Protein AF-A0A2E0AF83-F1 (afdb_monomer_lite)

Secondary structure (DSSP, 8-state):
-PPPP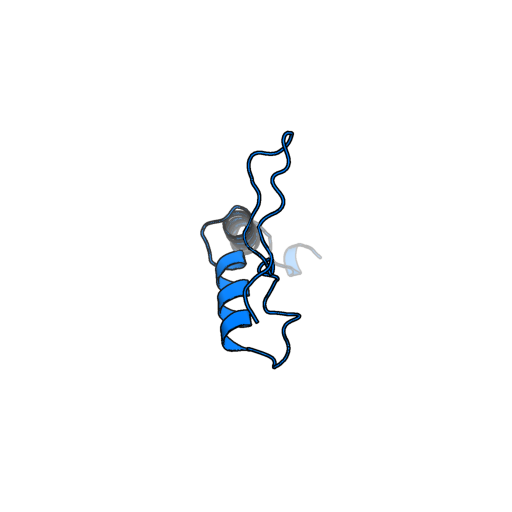PP--TT-S--PPSSP---GGG-SS--HHHHHHHHHHHHSSSSHHHHHHHHHHHHHHHTSPPHHHH-

Foldseek 3Di:
DDDDDQDDDPVDPDDDDPPDDDQLPPDPPRDVVSNVVVVCCVQVPPDPNVVVVVVVVVCVPPVDDDPVVVD

Structure (mmCIF, N/CA/C/O backbone):
data_AF-A0A2E0AF83-F1
#
_entry.id   AF-A0A2E0AF83-F1
#
loop_
_atom_site.group_PDB
_atom_site.id
_atom_site.type_symbol
_atom_site.label_atom_id
_atom_site.label_alt_id
_atom_site.label_comp_id
_atom_site.label_asym_id
_atom_site.label_entity_id
_atom_site.label_seq_id
_atom_site.pdbx_PDB_ins_code
_atom_site.Cartn_x
_atom_site.Cartn_y
_atom_site.Cartn_z
_atom_site.occupancy
_atom_site.B_iso_or_equiv
_atom_site.auth_seq_id
_atom_site.auth_comp_id
_atom_site.auth_asym_id
_atom_site.auth_atom_id
_atom_site.pdbx_PDB_model_num
ATOM 1 N N . MET A 1 1 ? 21.385 -7.900 -31.737 1.00 48.78 1 MET A N 1
ATOM 2 C CA . MET A 1 1 ? 20.684 -6.700 -32.239 1.00 48.78 1 MET A CA 1
ATOM 3 C C . MET A 1 1 ? 21.079 -5.550 -31.332 1.00 48.78 1 MET A C 1
ATOM 5 O O . MET A 1 1 ? 20.819 -5.642 -30.141 1.00 48.78 1 MET A O 1
ATOM 9 N N . ALA A 1 2 ? 21.829 -4.569 -31.836 1.00 50.94 2 ALA A N 1
ATOM 10 C CA . ALA A 1 2 ? 22.224 -3.414 -31.030 1.00 50.94 2 ALA A CA 1
ATOM 11 C C . ALA A 1 2 ? 20.975 -2.587 -30.663 1.00 50.94 2 ALA A C 1
ATOM 13 O O . ALA A 1 2 ? 20.053 -2.524 -31.483 1.00 50.94 2 ALA A O 1
ATOM 14 N N . PRO A 1 3 ? 20.903 -1.991 -29.460 1.00 65.75 3 PRO A N 1
ATOM 15 C CA . PRO A 1 3 ? 19.786 -1.124 -29.104 1.00 65.75 3 PRO A CA 1
ATOM 16 C C . PRO A 1 3 ? 19.732 0.090 -30.052 1.00 65.75 3 PRO A C 1
ATOM 18 O O . PRO A 1 3 ? 20.786 0.585 -30.464 1.00 65.75 3 PRO A O 1
ATOM 21 N N . PRO A 1 4 ? 18.531 0.567 -30.430 1.00 66.44 4 PRO A N 1
ATOM 22 C CA . PRO A 1 4 ? 18.391 1.733 -31.295 1.00 66.44 4 PRO A CA 1
ATOM 23 C C . PRO A 1 4 ? 18.967 2.982 -30.617 1.00 66.44 4 PRO A C 1
ATOM 25 O O . PRO A 1 4 ? 18.838 3.165 -29.406 1.00 66.44 4 PRO A O 1
ATOM 28 N N . ALA A 1 5 ? 19.607 3.847 -31.406 1.00 69.31 5 ALA A N 1
ATOM 29 C CA . ALA A 1 5 ? 20.152 5.111 -30.923 1.00 69.31 5 ALA A CA 1
ATOM 30 C C . A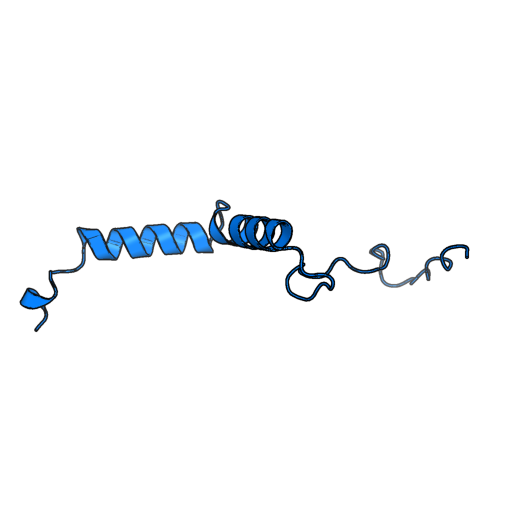LA A 1 5 ? 19.043 5.991 -30.315 1.00 69.31 5 ALA A C 1
ATOM 32 O O . ALA A 1 5 ? 17.944 6.094 -30.863 1.00 69.31 5 ALA A O 1
ATOM 33 N N . LYS A 1 6 ? 19.337 6.624 -29.174 1.00 65.94 6 LYS A N 1
ATOM 34 C CA . LYS A 1 6 ? 18.384 7.448 -28.419 1.00 65.94 6 LYS A CA 1
ATOM 35 C C . LYS A 1 6 ? 17.976 8.676 -29.253 1.00 65.94 6 LYS A C 1
ATOM 37 O O . LYS A 1 6 ? 18.865 9.439 -29.640 1.00 65.94 6 LYS A O 1
ATOM 42 N N . PRO A 1 7 ? 16.681 8.901 -29.542 1.00 67.88 7 PRO A N 1
ATOM 43 C CA . PRO A 1 7 ? 16.255 10.107 -30.240 1.00 67.88 7 PRO A CA 1
ATOM 44 C C . PRO A 1 7 ? 16.544 11.320 -29.351 1.00 67.88 7 PRO A C 1
ATOM 46 O O . PRO A 1 7 ? 16.070 11.399 -28.221 1.00 67.88 7 PRO A O 1
ATOM 49 N N . LYS A 1 8 ? 17.368 12.246 -29.847 1.00 66.50 8 LYS A N 1
ATOM 50 C CA . LYS A 1 8 ? 17.715 13.488 -29.152 1.00 66.50 8 LYS A CA 1
ATOM 51 C C . LYS A 1 8 ? 16.667 14.548 -29.489 1.00 66.50 8 LYS A C 1
ATOM 53 O O . LYS A 1 8 ? 16.734 15.199 -30.525 1.00 66.50 8 LYS A O 1
ATOM 58 N N . ASN A 1 9 ? 15.678 14.683 -28.621 1.00 67.19 9 ASN A N 1
ATOM 59 C CA . ASN A 1 9 ? 14.647 15.712 -28.651 1.00 67.19 9 ASN A CA 1
ATOM 60 C C . ASN A 1 9 ? 15.195 17.023 -28.055 1.00 67.19 9 ASN A C 1
ATOM 62 O O . ASN A 1 9 ? 15.572 17.067 -26.891 1.00 67.19 9 ASN A O 1
ATOM 66 N N . SER A 1 10 ? 15.238 18.091 -28.862 1.00 69.69 10 SER A N 1
ATOM 67 C CA . SER A 1 10 ? 15.746 19.420 -28.460 1.00 69.69 10 SER A CA 1
ATOM 68 C C . SER A 1 10 ? 14.903 20.091 -27.366 1.00 69.69 10 SER A C 1
ATOM 70 O O . SER A 1 10 ? 15.421 20.883 -26.590 1.00 69.69 10 SER A O 1
ATOM 72 N N . GLU A 1 11 ? 13.615 19.755 -27.295 1.00 77.81 11 GLU A N 1
ATOM 73 C CA . GLU A 1 11 ? 12.641 20.405 -26.407 1.00 77.81 11 GLU A CA 1
ATOM 74 C C . GLU A 1 11 ? 12.542 19.758 -25.018 1.00 77.81 11 GLU A C 1
ATOM 76 O O . GLU A 1 11 ? 11.984 20.343 -24.093 1.00 77.81 11 GLU A O 1
ATOM 81 N N . TRP A 1 12 ? 13.041 18.529 -24.847 1.00 76.12 12 TRP A N 1
ATOM 82 C CA . TRP A 1 12 ? 12.781 17.747 -23.641 1.00 76.12 12 TRP A CA 1
ATOM 83 C C . TRP A 1 12 ? 14.033 17.025 -23.151 1.00 76.12 12 TRP A C 1
ATOM 85 O O . TRP A 1 12 ? 14.475 16.036 -23.730 1.00 76.12 12 TRP A O 1
ATOM 95 N N . ASN A 1 13 ? 14.582 17.502 -22.034 1.00 79.69 13 ASN A N 1
ATOM 96 C CA . ASN A 1 13 ? 15.837 16.997 -21.471 1.00 79.69 13 ASN A CA 1
ATOM 97 C C . ASN A 1 13 ? 15.730 15.576 -20.887 1.00 79.69 13 ASN A C 1
ATOM 99 O O . ASN A 1 13 ? 16.750 14.910 -20.707 1.00 79.69 13 ASN A O 1
ATOM 103 N N . HIS A 1 14 ? 14.521 15.097 -20.570 1.00 80.44 14 HIS A N 1
ATOM 104 C CA . HIS A 1 14 ? 14.326 13.795 -19.933 1.00 80.44 14 HIS A CA 1
ATOM 105 C C . HIS A 1 14 ? 13.829 12.734 -20.920 1.00 80.44 14 HIS A C 1
ATOM 107 O O . HIS A 1 14 ? 12.630 12.538 -21.101 1.00 80.44 14 HIS A O 1
ATOM 113 N N . ALA A 1 15 ? 14.757 12.003 -21.528 1.00 80.06 15 ALA A N 1
ATOM 114 C CA . ALA A 1 15 ? 14.444 10.803 -22.295 1.00 80.06 15 ALA A CA 1
ATOM 115 C C . ALA A 1 15 ? 14.749 9.566 -21.426 1.00 80.06 15 ALA A C 1
ATOM 117 O O . ALA A 1 15 ? 15.928 9.239 -21.260 1.00 80.06 15 ALA A O 1
ATOM 118 N N . PRO A 1 16 ? 13.745 8.897 -20.828 1.00 79.31 16 PRO A N 1
ATOM 119 C CA . PRO A 1 16 ? 13.978 7.672 -20.071 1.00 79.31 16 PRO A CA 1
ATOM 120 C C . PRO A 1 16 ? 14.432 6.546 -21.004 1.00 79.31 16 PRO A C 1
ATOM 122 O O . PRO A 1 16 ? 14.177 6.571 -22.211 1.00 79.31 16 PRO A O 1
ATOM 125 N N . ASP A 1 17 ? 15.118 5.557 -20.442 1.00 82.88 17 ASP A N 1
ATOM 126 C CA . ASP A 1 17 ? 15.528 4.385 -21.207 1.00 82.88 17 ASP A CA 1
ATOM 127 C C . ASP A 1 17 ? 14.327 3.456 -21.443 1.00 82.88 17 ASP A C 1
ATOM 129 O O . ASP A 1 17 ? 13.432 3.331 -20.604 1.00 82.88 17 ASP A O 1
ATOM 133 N N . LEU A 1 18 ? 14.289 2.840 -22.627 1.00 82.81 18 LEU A N 1
ATOM 134 C CA . LEU A 1 18 ? 13.212 1.948 -23.053 1.00 82.81 18 LEU A CA 1
ATOM 135 C C . LEU A 1 18 ? 13.616 0.476 -22.854 1.00 82.81 18 LEU A C 1
ATOM 137 O O . LEU A 1 18 ? 14.785 0.140 -23.055 1.00 82.81 18 LEU A O 1
ATOM 141 N N . PRO A 1 19 ? 12.662 -0.423 -22.544 1.00 83.06 19 PRO A N 1
ATOM 142 C CA . PRO A 1 19 ? 11.225 -0.175 -22.392 1.00 83.06 19 PRO A CA 1
ATOM 143 C C . PRO A 1 19 ? 10.876 0.514 -21.065 1.00 83.06 19 PRO A C 1
ATOM 145 O O . PRO A 1 19 ? 11.505 0.265 -20.040 1.00 83.06 19 PRO A O 1
ATOM 148 N N . ILE A 1 20 ? 9.834 1.353 -21.079 1.00 80.75 20 ILE A N 1
ATOM 149 C CA . ILE A 1 20 ? 9.316 1.981 -19.857 1.00 80.75 20 ILE A CA 1
ATOM 150 C C . ILE A 1 20 ? 8.854 0.872 -18.910 1.00 80.75 20 ILE A C 1
ATOM 152 O O . ILE A 1 20 ? 8.055 0.014 -19.289 1.00 80.75 20 ILE A O 1
ATOM 156 N N . SER A 1 21 ? 9.358 0.891 -17.676 1.00 78.19 21 SER A N 1
ATOM 157 C CA . SER A 1 21 ? 8.929 -0.055 -16.650 1.00 78.19 21 SER A CA 1
ATOM 158 C C . SER A 1 21 ? 7.451 0.172 -16.331 1.00 78.19 21 SER A C 1
ATOM 160 O O . SER A 1 21 ? 7.067 1.230 -15.833 1.00 78.19 21 SER A O 1
ATOM 162 N N . VAL A 1 22 ? 6.618 -0.817 -16.643 1.00 81.06 22 VAL A N 1
ATOM 163 C CA . VAL A 1 22 ? 5.181 -0.813 -16.345 1.00 81.06 22 VAL A CA 1
ATOM 164 C C . VAL A 1 22 ? 4.887 -1.609 -15.075 1.00 81.06 22 VAL A C 1
ATOM 166 O O . VAL A 1 22 ? 5.711 -2.404 -14.614 1.00 81.06 22 VAL A O 1
ATOM 169 N N . SER A 1 23 ? 3.692 -1.413 -14.507 1.00 81.06 23 SER A N 1
ATOM 170 C CA . SER A 1 23 ? 3.224 -2.198 -13.360 1.00 81.06 23 SER A CA 1
ATOM 171 C C . SER A 1 23 ? 3.390 -3.703 -13.619 1.00 81.06 23 SER A C 1
ATOM 173 O O . SER A 1 23 ? 3.033 -4.190 -14.698 1.00 81.06 23 SER A O 1
ATOM 175 N N . PRO A 1 24 ? 3.889 -4.477 -12.635 1.00 83.44 24 PRO A N 1
ATOM 176 C CA . PRO A 1 24 ? 4.085 -5.909 -12.805 1.00 83.44 24 PRO A CA 1
ATOM 177 C C . PRO A 1 24 ? 2.759 -6.664 -12.976 1.00 83.44 24 PRO A C 1
ATOM 179 O O . PRO A 1 24 ? 2.788 -7.799 -13.452 1.00 83.44 24 PRO A O 1
ATOM 182 N N . ILE A 1 25 ? 1.618 -6.049 -12.636 1.00 82.00 25 ILE A N 1
ATOM 183 C CA . ILE A 1 25 ? 0.273 -6.643 -12.730 1.00 82.00 25 ILE A CA 1
ATOM 184 C C . ILE A 1 25 ? -0.052 -7.091 -14.159 1.00 82.00 25 ILE A C 1
ATOM 186 O O . ILE A 1 25 ? -0.643 -8.144 -14.355 1.00 82.00 25 ILE A O 1
ATOM 190 N N . LEU A 1 26 ? 0.386 -6.332 -15.164 1.00 82.19 26 LEU A N 1
ATOM 191 C CA . LEU A 1 26 ? 0.124 -6.639 -16.573 1.00 82.19 26 LEU A CA 1
ATOM 192 C C . LEU A 1 26 ? 1.269 -7.421 -17.239 1.00 82.19 26 LEU A C 1
ATOM 194 O O . LEU A 1 26 ? 1.263 -7.606 -18.453 1.00 82.19 26 LEU A O 1
ATOM 198 N N . SER A 1 27 ? 2.274 -7.860 -16.470 1.00 83.31 27 SER A N 1
ATOM 199 C CA . SER A 1 27 ? 3.405 -8.609 -17.028 1.00 83.31 27 SER A CA 1
ATOM 200 C C . SER A 1 27 ? 3.084 -10.095 -17.195 1.00 83.31 27 SER A C 1
ATOM 202 O O . SER A 1 27 ? 2.555 -10.733 -16.285 1.00 83.31 27 SER A O 1
ATOM 204 N N . TRP A 1 28 ? 3.450 -10.636 -18.358 1.00 82.31 28 TRP A N 1
ATOM 205 C CA . TRP A 1 28 ? 3.465 -12.068 -18.635 1.00 82.31 28 TRP A CA 1
ATOM 206 C C . TRP A 1 28 ? 4.917 -12.547 -18.782 1.00 82.31 28 TRP A C 1
ATOM 208 O O . TRP A 1 28 ? 5.680 -11.898 -19.503 1.00 82.31 28 TRP A O 1
ATOM 218 N N . PRO A 1 29 ? 5.325 -13.665 -18.158 1.00 88.12 29 PRO A N 1
ATOM 219 C CA . PRO A 1 29 ? 4.560 -14.515 -17.240 1.00 88.12 29 PRO A CA 1
ATOM 220 C C . PRO A 1 29 ? 4.180 -13.792 -15.938 1.00 88.12 29 PRO A C 1
ATOM 222 O O . PRO A 1 29 ? 4.866 -12.840 -15.553 1.00 88.12 29 PRO A O 1
ATOM 225 N N . PRO A 1 30 ? 3.113 -14.222 -15.242 1.00 87.56 30 PRO A N 1
ATOM 226 C CA . PRO A 1 30 ? 2.718 -13.610 -13.981 1.00 87.56 30 PRO A CA 1
ATOM 227 C C . PRO A 1 30 ? 3.845 -13.731 -12.949 1.00 87.56 30 PRO A C 1
ATOM 229 O O . PRO A 1 30 ? 4.489 -14.773 -12.816 1.00 87.56 30 PRO A O 1
ATOM 232 N N . ARG A 1 31 ? 4.075 -12.654 -12.191 1.00 89.31 31 ARG A N 1
ATOM 233 C CA . ARG A 1 31 ? 5.122 -12.572 -11.158 1.00 89.31 31 ARG A CA 1
ATOM 234 C C . ARG A 1 31 ? 4.509 -12.213 -9.799 1.00 89.31 31 ARG A C 1
ATOM 236 O O . ARG A 1 31 ? 4.621 -11.0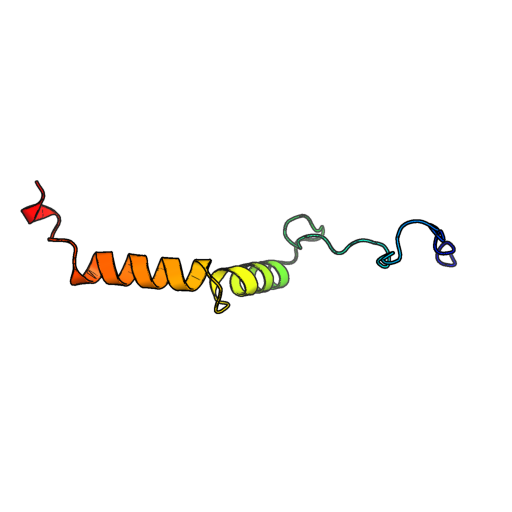59 -9.381 1.00 89.31 31 ARG A O 1
ATOM 243 N N . PRO A 1 32 ? 3.897 -13.173 -9.077 1.00 88.94 32 PRO A N 1
ATOM 244 C CA . PRO A 1 32 ? 3.134 -12.897 -7.855 1.00 88.94 32 PRO A CA 1
ATOM 245 C C . PRO A 1 32 ? 3.932 -12.156 -6.777 1.00 88.94 32 PRO A C 1
ATOM 247 O O . PRO A 1 32 ? 3.441 -11.205 -6.177 1.00 88.94 32 PRO A O 1
ATOM 250 N N . LEU A 1 33 ? 5.203 -12.522 -6.580 1.00 91.62 33 LEU A N 1
ATOM 251 C CA . LEU A 1 33 ? 6.076 -11.843 -5.614 1.00 91.62 33 LEU A CA 1
ATOM 252 C C . LEU A 1 33 ? 6.302 -10.367 -5.971 1.00 91.62 33 LEU A C 1
ATOM 254 O O . LEU A 1 33 ? 6.329 -9.510 -5.089 1.00 91.62 33 LEU A O 1
ATOM 258 N N . ALA A 1 34 ? 6.425 -10.054 -7.264 1.00 88.12 34 ALA A N 1
ATOM 259 C CA . ALA A 1 34 ? 6.549 -8.675 -7.723 1.00 88.12 34 ALA A CA 1
ATOM 260 C C . ALA A 1 34 ? 5.246 -7.894 -7.509 1.00 88.12 34 ALA A C 1
ATOM 262 O O . ALA A 1 34 ? 5.305 -6.703 -7.222 1.00 88.12 34 ALA A O 1
ATOM 263 N N . TRP A 1 35 ? 4.086 -8.551 -7.604 1.00 89.50 35 TRP A N 1
ATOM 264 C CA . TRP A 1 35 ? 2.789 -7.929 -7.329 1.00 89.50 35 TRP A CA 1
ATOM 265 C C . TRP A 1 35 ? 2.645 -7.593 -5.851 1.00 89.50 35 TRP A C 1
ATOM 267 O O . TRP A 1 35 ? 2.350 -6.450 -5.523 1.00 89.50 35 TRP A O 1
ATOM 277 N N . ILE A 1 36 ? 2.925 -8.554 -4.963 1.00 88.56 36 ILE A N 1
ATOM 278 C CA . ILE A 1 36 ? 2.854 -8.350 -3.509 1.00 88.56 36 ILE A CA 1
ATOM 279 C C . ILE A 1 36 ? 3.782 -7.208 -3.099 1.00 88.56 36 ILE A C 1
ATOM 281 O O . ILE A 1 36 ? 3.352 -6.299 -2.396 1.00 88.56 36 ILE A O 1
ATOM 285 N N . LYS A 1 37 ? 5.028 -7.210 -3.593 1.00 88.25 37 LYS A N 1
ATOM 286 C CA . LYS A 1 37 ? 5.990 -6.134 -3.328 1.00 88.25 37 LYS A CA 1
ATOM 287 C C . LYS A 1 37 ? 5.503 -4.781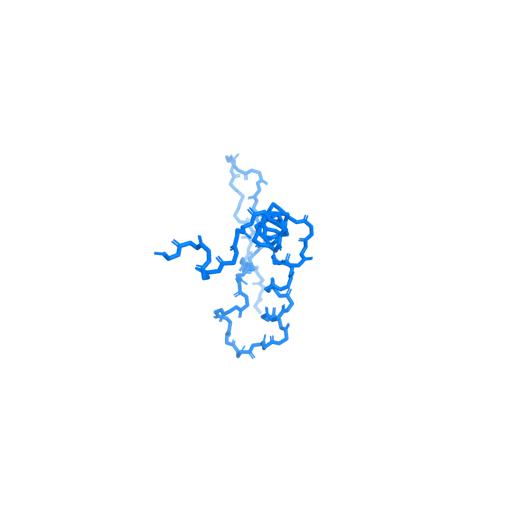 -3.850 1.00 88.25 37 LYS A C 1
ATOM 289 O O . LYS A 1 37 ? 5.705 -3.767 -3.192 1.00 88.25 37 LYS A O 1
ATOM 294 N N . TRP A 1 38 ? 4.898 -4.746 -5.034 1.00 86.69 38 TRP A N 1
ATOM 295 C CA . TRP A 1 38 ? 4.393 -3.510 -5.629 1.00 86.69 38 TRP A CA 1
ATOM 296 C C . TRP A 1 38 ? 3.206 -2.944 -4.838 1.00 86.69 38 TRP A C 1
ATOM 298 O O . TRP A 1 38 ? 3.215 -1.766 -4.493 1.00 86.69 38 TRP A O 1
ATOM 308 N N . ILE A 1 39 ? 2.244 -3.793 -4.464 1.00 85.81 39 ILE A N 1
ATOM 309 C CA . ILE A 1 39 ? 1.084 -3.409 -3.647 1.00 85.81 39 ILE A CA 1
ATOM 310 C C . ILE A 1 39 ? 1.533 -2.943 -2.260 1.00 85.81 39 ILE A C 1
ATOM 312 O O . ILE A 1 39 ? 1.099 -1.887 -1.806 1.00 85.81 39 ILE A O 1
ATOM 316 N N . SER A 1 40 ? 2.429 -3.681 -1.597 1.00 85.19 40 SER A N 1
ATOM 317 C CA . SER A 1 40 ? 2.922 -3.301 -0.270 1.00 85.19 40 SER A CA 1
ATOM 318 C C . SER A 1 40 ? 3.706 -1.993 -0.301 1.00 85.19 40 SER A C 1
ATOM 320 O O . SER A 1 40 ? 3.581 -1.186 0.612 1.00 85.19 40 SER A O 1
ATOM 322 N N . SER A 1 41 ? 4.449 -1.726 -1.376 1.00 82.44 41 SER A N 1
ATOM 323 C CA . SER A 1 41 ? 5.161 -0.453 -1.544 1.00 82.44 41 SER A CA 1
ATOM 324 C C . SER A 1 41 ? 4.214 0.740 -1.722 1.00 82.44 41 SER A C 1
ATOM 326 O O . SER A 1 41 ? 4.619 1.869 -1.475 1.00 82.44 41 SER A O 1
ATOM 328 N N . TYR A 1 42 ? 2.965 0.511 -2.137 1.00 80.25 42 TYR A N 1
ATOM 329 C CA . TYR A 1 42 ? 1.951 1.558 -2.269 1.00 80.25 42 TYR A CA 1
ATOM 330 C C . TYR A 1 42 ? 1.131 1.741 -0.981 1.00 80.25 42 TYR A C 1
ATOM 332 O O . TYR A 1 42 ? 0.945 2.865 -0.519 1.00 80.25 42 TYR A O 1
ATOM 340 N N . TRP A 1 43 ? 0.683 0.631 -0.384 1.00 76.00 43 TRP A N 1
ATOM 341 C CA . TRP A 1 43 ? -0.254 0.610 0.750 1.00 76.00 43 TRP A CA 1
ATOM 342 C C . TRP A 1 43 ? 0.392 0.527 2.136 1.00 76.00 43 TRP A C 1
ATOM 344 O O . TRP A 1 43 ? -0.257 0.862 3.118 1.00 76.00 43 TRP A O 1
ATOM 354 N N . LEU A 1 44 ? 1.630 0.036 2.245 1.00 79.00 44 LEU A N 1
ATOM 355 C CA . LEU A 1 44 ? 2.349 -0.115 3.521 1.00 79.00 44 LEU A CA 1
ATOM 356 C C . LEU A 1 44 ? 3.566 0.811 3.628 1.00 79.00 44 LEU A C 1
ATOM 358 O O . LEU A 1 44 ? 4.236 0.830 4.659 1.00 79.00 44 LEU A O 1
ATOM 362 N N . ALA A 1 45 ? 3.864 1.592 2.587 1.00 82.19 45 ALA A N 1
ATOM 363 C CA . ALA A 1 45 ? 4.770 2.726 2.725 1.00 82.19 45 ALA A CA 1
ATOM 364 C C . ALA A 1 45 ? 4.117 3.802 3.599 1.00 82.19 45 ALA A C 1
ATOM 366 O O . ALA A 1 45 ? 2.895 3.929 3.608 1.00 82.19 45 ALA A O 1
ATOM 367 N N . ILE A 1 46 ? 4.910 4.616 4.298 1.00 80.00 46 ILE A N 1
ATOM 368 C CA . ILE A 1 46 ? 4.390 5.826 4.950 1.00 80.00 46 ILE A CA 1
ATOM 369 C C . ILE A 1 46 ? 4.054 6.834 3.842 1.00 80.00 46 ILE A C 1
ATOM 371 O O . ILE A 1 46 ? 4.884 7.641 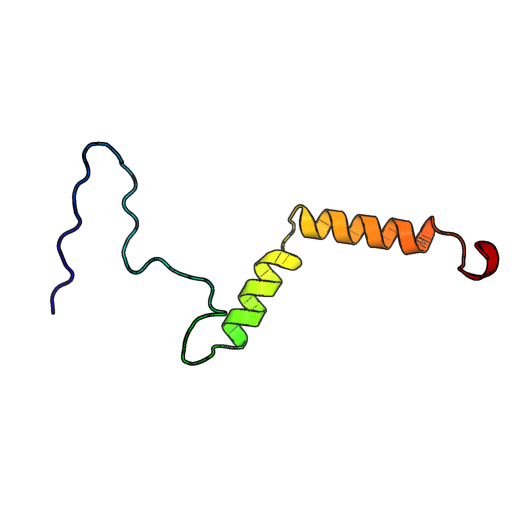3.431 1.00 80.00 46 ILE A O 1
ATOM 375 N N . SER A 1 47 ? 2.846 6.712 3.303 1.00 84.75 47 SER A N 1
ATOM 376 C CA . SER A 1 47 ? 2.257 7.553 2.266 1.00 84.75 47 SER A CA 1
ATOM 377 C C . SER A 1 47 ? 0.987 8.214 2.809 1.00 84.75 47 SER A C 1
ATOM 379 O O . SER A 1 47 ? 0.512 7.858 3.891 1.00 84.75 47 SER A O 1
ATOM 381 N N . SER A 1 48 ? 0.418 9.165 2.064 1.00 87.12 48 SER A N 1
ATOM 382 C CA . SER A 1 48 ? -0.859 9.791 2.436 1.00 87.12 48 SER A CA 1
ATOM 383 C C . SER A 1 48 ? -1.968 8.753 2.625 1.00 87.12 48 SER A C 1
ATOM 385 O O . SER A 1 48 ? -2.658 8.784 3.636 1.00 87.12 48 SER A O 1
ATOM 387 N N . VAL A 1 49 ? -2.047 7.763 1.730 1.00 88.75 49 VAL A N 1
ATOM 388 C CA . VAL A 1 49 ? -3.037 6.675 1.781 1.00 88.75 49 VAL A CA 1
ATOM 389 C C . VAL A 1 49 ? -2.937 5.887 3.088 1.00 88.75 49 VAL A C 1
ATOM 391 O O . VAL A 1 49 ? -3.946 5.601 3.727 1.00 88.75 49 VAL A O 1
ATOM 394 N N . THR A 1 50 ? -1.721 5.558 3.523 1.00 87.50 50 THR A N 1
ATOM 395 C CA . THR A 1 50 ? -1.502 4.796 4.761 1.00 87.50 50 THR A CA 1
ATOM 396 C C . THR A 1 50 ? -1.879 5.604 6.000 1.00 87.50 50 THR A C 1
ATOM 398 O O . THR A 1 50 ? -2.468 5.064 6.935 1.00 87.50 50 THR A O 1
ATOM 401 N N . VAL A 1 51 ? -1.573 6.905 6.007 1.00 91.75 51 VAL A N 1
ATOM 402 C CA . VAL A 1 51 ? -1.952 7.817 7.098 1.00 91.75 51 VAL A CA 1
ATOM 403 C C . VAL A 1 51 ? -3.471 7.980 7.166 1.00 91.75 51 VAL A C 1
ATOM 405 O O . VAL A 1 51 ? -4.047 7.884 8.248 1.00 91.75 51 VAL A O 1
ATOM 408 N N . GLU A 1 52 ? -4.129 8.168 6.023 1.00 93.38 52 GLU A N 1
ATOM 409 C CA . GLU A 1 52 ? -5.588 8.268 5.916 1.00 93.38 52 GLU A CA 1
ATOM 410 C C . GLU A 1 52 ? -6.279 6.986 6.396 1.00 93.38 52 GLU A C 1
ATOM 412 O O . GLU A 1 52 ? -7.234 7.055 7.168 1.00 93.38 52 GLU A O 1
ATOM 417 N N . LEU A 1 53 ? -5.764 5.812 6.015 1.00 92.56 53 LEU A N 1
ATOM 418 C CA . LEU A 1 53 ? -6.284 4.522 6.471 1.00 92.56 53 LEU A CA 1
ATOM 419 C C . LEU A 1 53 ? -6.149 4.357 7.991 1.00 92.56 53 LEU A C 1
ATOM 421 O O . LEU A 1 53 ? -7.099 3.940 8.655 1.00 92.56 53 LEU A O 1
ATOM 425 N N . ALA A 1 54 ? -4.987 4.702 8.553 1.00 93.50 54 ALA A N 1
ATOM 426 C CA . ALA A 1 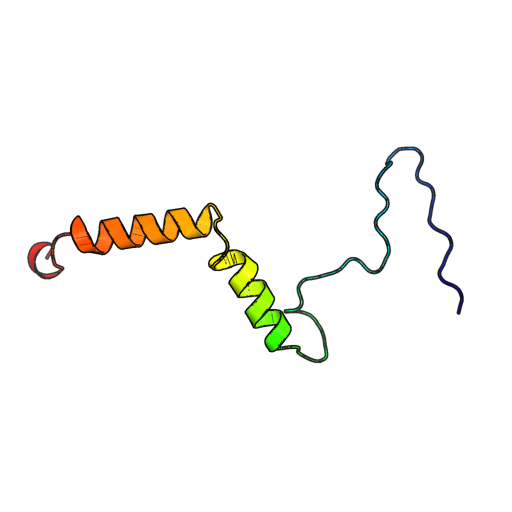54 ? -4.756 4.641 9.994 1.00 93.50 54 ALA A CA 1
ATOM 427 C C . ALA A 1 54 ? -5.685 5.595 10.762 1.00 93.50 54 ALA A C 1
ATOM 429 O O . ALA A 1 54 ? -6.234 5.227 11.805 1.00 93.50 54 ALA A O 1
ATOM 430 N N . LEU A 1 55 ? -5.903 6.801 10.231 1.00 96.06 55 LEU A N 1
ATOM 431 C CA . LEU A 1 55 ? -6.838 7.770 10.792 1.00 96.06 55 LEU A CA 1
ATOM 432 C C . LEU A 1 55 ? -8.279 7.249 10.744 1.00 96.06 55 LEU A C 1
ATOM 434 O O . LEU A 1 55 ? -8.967 7.281 11.761 1.00 96.06 55 LEU A O 1
ATOM 438 N N . ALA A 1 56 ? -8.724 6.734 9.597 1.00 95.75 56 ALA A N 1
ATOM 439 C CA . ALA A 1 56 ? -10.063 6.174 9.441 1.00 95.75 56 ALA A CA 1
ATOM 440 C C . ALA A 1 56 ? -10.306 5.021 10.424 1.00 95.75 56 ALA A C 1
ATOM 442 O O . ALA A 1 56 ? -11.333 4.999 11.101 1.00 95.75 56 ALA A O 1
ATOM 443 N N . TYR A 1 57 ? -9.334 4.114 10.560 1.00 95.56 57 TYR A N 1
ATOM 444 C CA . TYR A 1 57 ? -9.393 3.024 11.531 1.00 95.56 57 TYR A CA 1
ATOM 445 C C . TYR A 1 57 ? -9.505 3.549 12.967 1.00 95.56 57 TYR A C 1
ATOM 447 O O . TYR A 1 57 ? -10.386 3.125 13.705 1.00 95.56 57 TYR A O 1
ATOM 455 N N . THR A 1 58 ? -8.679 4.533 13.333 1.00 97.06 58 THR A N 1
ATOM 456 C CA . THR A 1 58 ? -8.696 5.176 14.659 1.00 97.06 58 THR A CA 1
ATOM 457 C C . THR A 1 58 ? -10.058 5.806 14.965 1.00 97.06 58 THR A C 1
ATOM 459 O O . THR A 1 58 ? -10.614 5.624 16.049 1.00 97.06 58 THR A O 1
ATOM 462 N N . ILE A 1 59 ? -10.630 6.534 14.005 1.00 96.31 59 ILE A N 1
ATOM 463 C CA . ILE A 1 59 ? -11.950 7.156 14.155 1.00 96.31 59 ILE A CA 1
ATOM 464 C C . ILE A 1 59 ? -13.023 6.082 14.332 1.00 96.31 59 ILE A C 1
ATOM 466 O O . ILE A 1 59 ? -13.842 6.181 15.244 1.00 96.31 59 ILE A O 1
ATOM 470 N N . TYR A 1 60 ? -12.997 5.045 13.497 1.00 93.38 60 TYR A N 1
ATOM 471 C CA . TYR A 1 60 ? -13.951 3.945 13.564 1.00 93.38 60 TYR A CA 1
ATOM 472 C C . TYR A 1 60 ? -13.908 3.213 14.912 1.00 93.38 60 TYR A C 1
ATOM 474 O O . TYR A 1 60 ? -14.955 2.917 15.475 1.00 93.38 60 TYR A O 1
ATOM 482 N N . THR A 1 61 ? -12.723 2.949 15.465 1.00 94.31 61 THR A N 1
ATOM 483 C CA . THR A 1 61 ? -12.600 2.160 16.698 1.00 94.31 61 THR A CA 1
ATOM 484 C C . THR A 1 61 ? -12.912 2.935 17.972 1.00 94.31 61 THR A C 1
ATOM 486 O O . THR A 1 61 ? -13.386 2.333 18.931 1.00 94.31 61 THR A O 1
ATOM 489 N N . TRP A 1 62 ? -12.611 4.237 18.021 1.00 95.88 62 TRP A N 1
ATOM 490 C CA . TRP A 1 62 ? -12.710 5.013 19.267 1.00 95.88 62 TRP A CA 1
ATOM 491 C C . TRP A 1 62 ? -13.786 6.093 19.270 1.00 95.88 62 TRP A C 1
ATOM 493 O O . TRP A 1 62 ? -14.205 6.513 20.345 1.00 95.88 62 TRP A O 1
ATOM 503 N N . PHE A 1 63 ? -14.221 6.562 18.103 1.00 94.44 63 PHE A N 1
ATOM 504 C CA . PHE A 1 63 ? -15.093 7.733 18.000 1.00 94.44 63 PHE A CA 1
ATOM 505 C C . PHE A 1 63 ? -16.446 7.429 17.355 1.00 94.44 63 PHE A C 1
ATOM 507 O O . PHE A 1 63 ? -17.322 8.292 17.372 1.00 94.44 63 PHE A O 1
ATOM 514 N N . GLN A 1 64 ? -16.641 6.230 16.802 1.00 90.25 64 GLN A N 1
ATOM 515 C CA . GLN A 1 64 ? -17.953 5.785 16.343 1.00 90.25 64 GLN A CA 1
ATOM 516 C C . GLN A 1 64 ? -18.682 5.037 17.471 1.00 90.25 64 GLN A C 1
ATOM 518 O O . GLN A 1 64 ? -18.078 4.170 18.108 1.00 90.25 64 GLN A O 1
ATOM 523 N N . PRO A 1 65 ? -19.962 5.354 17.750 1.00 89.94 65 PRO A N 1
ATOM 524 C CA . PRO A 1 65 ? -20.779 4.537 18.641 1.00 89.94 65 PRO A CA 1
ATOM 525 C C . PRO A 1 65 ? -20.967 3.121 18.081 1.00 89.94 65 PRO A C 1
ATOM 527 O O . PRO A 1 65 ? -20.757 2.872 16.893 1.00 89.94 65 PRO A O 1
ATOM 530 N N . SER A 1 66 ? -21.355 2.176 18.942 1.00 88.06 66 SER A N 1
ATOM 531 C CA . SER A 1 66 ? -21.666 0.828 18.468 1.00 88.06 66 SER A CA 1
ATOM 532 C C . SER A 1 66 ? -22.851 0.870 17.507 1.00 88.06 66 SER A C 1
ATOM 534 O O . SER A 1 66 ? -23.684 1.779 17.558 1.00 88.06 66 SER A O 1
ATOM 536 N N . TRP A 1 67 ? -22.930 -0.124 16.628 1.00 85.12 67 TRP A N 1
ATOM 537 C CA . TRP A 1 67 ? -24.006 -0.203 15.647 1.00 85.12 67 TRP A CA 1
ATOM 538 C C . TRP A 1 67 ? -25.388 -0.185 16.314 1.00 85.12 67 TRP A C 1
ATOM 540 O O . TRP A 1 67 ? -26.288 0.517 15.866 1.00 85.12 67 TRP A O 1
ATOM 550 N N . GLU A 1 68 ? -25.529 -0.876 17.444 1.00 91.31 68 GLU A N 1
ATOM 551 C CA . GLU A 1 68 ? -26.765 -0.937 18.226 1.00 91.31 68 GLU A CA 1
ATOM 552 C C . GLU A 1 68 ? -27.192 0.432 18.766 1.00 91.31 68 GLU A C 1
ATOM 554 O O . GLU A 1 68 ? -28.380 0.668 18.943 1.00 91.31 68 GLU A O 1
ATOM 559 N N . ALA A 1 69 ? -26.241 1.334 19.026 1.00 88.94 69 ALA A N 1
ATOM 560 C CA . ALA A 1 69 ? -26.517 2.691 19.491 1.00 88.94 69 ALA A CA 1
ATOM 561 C C . ALA A 1 69 ? -26.836 3.672 18.346 1.00 88.94 69 ALA A C 1
ATOM 563 O O . ALA A 1 69 ? -27.232 4.806 18.613 1.00 88.94 69 ALA A O 1
ATOM 564 N N . MET A 1 70 ? -26.630 3.266 17.088 1.00 86.81 70 MET A N 1
ATOM 565 C CA . MET A 1 70 ? -26.919 4.071 15.896 1.00 86.81 70 MET A CA 1
ATOM 566 C C . MET A 1 70 ? -28.258 3.731 15.228 1.00 86.81 70 MET A C 1
ATOM 568 O O . MET A 1 70 ? -28.732 4.536 14.424 1.00 86.81 70 MET A O 1
ATOM 572 N N . GLN A 1 71 ? -28.823 2.547 15.496 1.00 71.88 71 GLN A N 1
ATOM 573 C CA . GLN A 1 71 ? -30.127 2.116 14.971 1.00 71.88 71 GLN A CA 1
ATOM 574 C C . GLN A 1 71 ? -31.295 2.763 15.718 1.00 71.88 71 GLN A C 1
ATOM 576 O O . GLN A 1 71 ? -32.334 2.976 15.051 1.00 71.88 71 GLN A O 1
#

pLDDT: mean 83.14, std 9.92, range [48.78, 97.06]

Radius of gyration: 22.25 Å; chains: 1; bounding box: 52×35×52 Å

Sequence (71 aa):
MAPPAKPKNSEWNHAPDLPISVSPILSWPPRPLAWIKWISSYWLAISSVTVELALAYTIYTWFQPSWEAMQ